Protein AF-G2GAL0-F1 (afdb_monomer_lite)

Foldseek 3Di:
DDDDPDPPDPQPDPVSVVVVVVVCCVVPVPPDDPDPDPDPPPVPVVVVVVVVVVVVVVVVVD

Organism: NCBI:txid700597

pLDDT: mean 72.66, std 11.09, range [57.19, 93.44]

Secondary structure (DSSP, 8-state):
-PPPPP---TT-SHHHHHHHHHHHHHHS---SPPPPP--TTHHHHHHHHHHHHHHHHHHTT-

Radius of gyration: 25.38 Å; chains: 1; bounding box: 37×40×64 Å

Structure (mmCIF, N/CA/C/O backbone):
data_AF-G2GAL0-F1
#
_entry.id   AF-G2GAL0-F1
#
loop_
_atom_site.group_PDB
_atom_site.id
_atom_site.type_symbol
_atom_site.label_atom_id
_atom_site.label_alt_id
_atom_site.label_comp_id
_atom_site.label_asym_id
_atom_site.label_entity_id
_atom_site.label_seq_id
_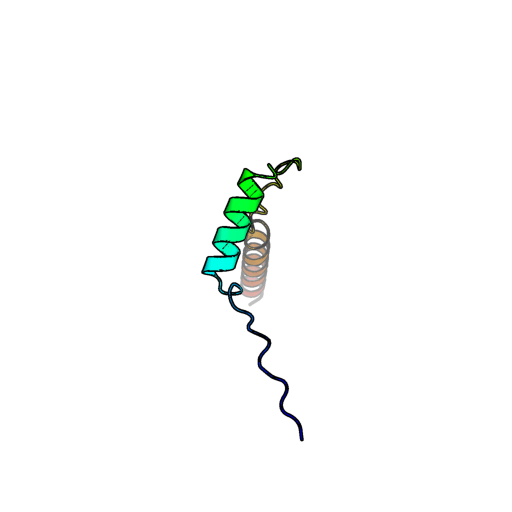atom_site.pdbx_PDB_ins_code
_atom_site.Cartn_x
_atom_site.Cartn_y
_atom_site.Cartn_z
_atom_site.occupancy
_atom_site.B_iso_or_equiv
_atom_site.auth_seq_id
_atom_site.auth_comp_id
_atom_site.auth_asym_id
_atom_site.auth_atom_id
_atom_site.pdbx_PDB_model_num
ATOM 1 N N . MET A 1 1 ? -15.002 -34.069 11.047 1.00 61.34 1 MET A N 1
ATOM 2 C CA . MET A 1 1 ? -14.220 -33.152 10.187 1.00 61.34 1 MET A CA 1
ATOM 3 C C . MET A 1 1 ? -14.367 -31.744 10.747 1.00 61.34 1 MET A C 1
ATOM 5 O O . MET A 1 1 ? -15.353 -31.078 10.461 1.00 61.34 1 MET A O 1
ATOM 9 N N . SER A 1 2 ? -13.469 -31.323 11.635 1.00 62.97 2 SER A N 1
ATOM 10 C CA . SER A 1 2 ? -13.509 -29.991 12.249 1.00 62.97 2 SER A CA 1
ATOM 11 C C . SER A 1 2 ? -12.898 -28.964 11.291 1.00 62.97 2 SER A C 1
ATOM 13 O O . SER A 1 2 ? -11.734 -29.074 10.916 1.00 62.97 2 SER A O 1
ATOM 15 N N . LYS A 1 3 ? -13.694 -27.979 10.858 1.00 71.12 3 LYS A N 1
ATOM 16 C CA . LYS A 1 3 ? -13.198 -26.818 10.105 1.00 71.12 3 LYS A CA 1
ATOM 17 C C . LYS A 1 3 ? -12.363 -25.947 11.046 1.00 71.12 3 LYS A C 1
ATOM 19 O O . LYS A 1 3 ? -12.831 -25.619 12.133 1.00 71.12 3 LYS A O 1
ATOM 24 N N . GLN A 1 4 ? -11.152 -25.572 10.634 1.00 69.75 4 GLN A N 1
ATOM 25 C CA . GLN A 1 4 ? -10.377 -24.569 11.363 1.00 69.75 4 GLN A CA 1
ATOM 26 C C . GLN A 1 4 ? -11.066 -23.201 11.233 1.00 69.75 4 GLN A C 1
ATOM 28 O O . GLN A 1 4 ? -11.454 -22.830 10.119 1.00 69.75 4 GLN A O 1
ATOM 33 N N . PRO A 1 5 ? -11.247 -22.455 12.335 1.00 68.56 5 PRO A N 1
ATOM 34 C CA . PRO A 1 5 ? -11.742 -21.090 12.267 1.00 68.56 5 PRO A CA 1
ATOM 35 C C . PRO A 1 5 ? -10.756 -20.228 11.470 1.00 68.56 5 PRO A C 1
ATOM 37 O O . PRO A 1 5 ? -9.539 -20.370 11.594 1.00 68.56 5 PRO A O 1
ATOM 40 N N . GLY A 1 6 ? -11.293 -19.362 10.609 1.00 66.50 6 GLY A N 1
ATOM 41 C CA . GLY A 1 6 ? -10.496 -18.437 9.813 1.00 66.50 6 GLY A CA 1
ATOM 42 C C . GLY A 1 6 ? -9.650 -17.552 10.722 1.00 66.50 6 GLY A C 1
ATOM 43 O O . GLY A 1 6 ? -10.165 -16.901 11.623 1.00 66.50 6 GLY A O 1
ATOM 44 N N . GLN A 1 7 ? -8.346 -17.526 10.474 1.00 64.25 7 GLN A N 1
ATOM 45 C CA . GLN A 1 7 ? -7.335 -16.886 11.326 1.00 64.25 7 GLN A CA 1
ATOM 46 C C . GLN A 1 7 ? -7.231 -15.365 11.096 1.00 64.25 7 GLN A C 1
ATOM 48 O O . GLN A 1 7 ? -6.209 -14.741 11.364 1.00 64.25 7 GLN A O 1
ATOM 53 N N . GLY A 1 8 ? -8.309 -14.753 10.603 1.00 62.34 8 GLY A N 1
ATOM 54 C CA . GLY A 1 8 ? -8.430 -13.306 10.475 1.00 62.34 8 GLY A CA 1
ATOM 55 C C . GLY A 1 8 ? -8.780 -12.698 11.826 1.00 62.34 8 GLY A C 1
ATOM 56 O O . GLY A 1 8 ? -9.947 -12.429 12.096 1.00 62.34 8 GLY A O 1
ATOM 57 N N . GLY A 1 9 ? -7.780 -12.523 12.690 1.00 67.12 9 GLY A N 1
ATOM 58 C CA . GLY A 1 9 ? -7.942 -11.716 13.896 1.00 67.12 9 GLY A CA 1
ATOM 59 C C . GLY A 1 9 ? -8.265 -10.259 13.526 1.00 67.12 9 GLY A C 1
ATOM 60 O O . GLY A 1 9 ? -7.789 -9.778 12.489 1.00 67.12 9 GLY A O 1
ATOM 61 N N . PRO A 1 10 ? -9.064 -9.543 14.336 1.00 71.19 10 PRO A N 1
ATOM 62 C CA . PRO A 1 10 ? -9.279 -8.112 14.136 1.00 71.19 10 PRO A CA 1
ATOM 63 C C . PRO A 1 10 ? -7.928 -7.375 14.114 1.00 71.19 10 PRO A C 1
ATOM 65 O O . PRO A 1 10 ? -7.016 -7.740 14.853 1.00 71.19 10 PRO A O 1
ATOM 68 N N . GLY A 1 11 ? -7.784 -6.360 13.257 1.00 69.06 11 GLY A N 1
ATOM 69 C CA . GLY A 1 11 ? -6.545 -5.576 13.152 1.00 69.06 11 GLY A CA 1
ATOM 70 C C . GLY A 1 11 ? -5.482 -6.140 12.200 1.00 69.06 11 GLY A C 1
ATOM 71 O O . GLY A 1 11 ? -4.323 -5.740 12.268 1.00 69.06 11 GLY A O 1
ATOM 72 N N . THR A 1 12 ? -5.838 -7.089 11.329 1.00 78.88 12 THR A N 1
ATOM 73 C CA . THR A 1 12 ? -4.924 -7.666 10.320 1.00 78.88 12 THR A CA 1
ATOM 74 C C . THR A 1 12 ? -5.194 -7.158 8.900 1.00 78.88 12 THR A C 1
ATOM 76 O O . THR A 1 12 ? -4.608 -7.654 7.934 1.00 78.88 12 THR A O 1
ATOM 79 N N . GLY A 1 13 ? -6.077 -6.165 8.750 1.00 85.00 13 GLY A N 1
ATOM 80 C CA . GLY A 1 13 ? -6.399 -5.575 7.460 1.00 85.00 13 GLY A CA 1
ATOM 81 C C . GLY A 1 13 ? -5.233 -4.758 6.885 1.00 85.00 13 GLY A C 1
ATOM 82 O O . GLY A 1 13 ? -4.362 -4.300 7.625 1.00 85.00 13 GLY A O 1
ATOM 83 N N . PRO A 1 14 ? -5.214 -4.498 5.565 1.00 87.12 14 PRO A N 1
ATOM 84 C CA . PRO A 1 14 ? -4.165 -3.688 4.938 1.00 87.12 14 PRO A CA 1
ATOM 85 C C . PRO A 1 14 ? -4.027 -2.289 5.558 1.00 87.12 14 PRO A C 1
ATOM 87 O O . PRO A 1 14 ? -2.920 -1.762 5.683 1.00 87.12 14 PRO A O 1
ATOM 90 N N . ALA A 1 15 ? -5.154 -1.698 5.965 1.00 89.69 15 ALA A N 1
ATOM 91 C CA . ALA A 1 15 ? -5.189 -0.415 6.657 1.00 89.69 15 ALA A CA 1
ATOM 92 C C . ALA A 1 15 ? -4.519 -0.496 8.037 1.00 89.69 15 ALA A C 1
ATOM 94 O O . ALA A 1 15 ? -3.698 0.358 8.366 1.00 89.69 15 ALA A O 1
ATOM 95 N N . ASP A 1 16 ? -4.797 -1.558 8.796 1.00 87.62 16 ASP A N 1
ATOM 96 C CA . ASP A 1 16 ? -4.219 -1.784 10.123 1.00 87.62 16 ASP A CA 1
ATOM 97 C C . ASP A 1 16 ? -2.704 -2.001 10.040 1.00 87.62 16 ASP A C 1
ATOM 99 O O . ASP A 1 16 ? -1.943 -1.416 10.808 1.00 87.62 16 ASP A O 1
ATOM 103 N N . VAL A 1 17 ? -2.248 -2.770 9.045 1.00 88.62 17 VAL A N 1
ATOM 104 C CA . VAL A 1 17 ? -0.817 -2.974 8.769 1.00 88.62 17 VAL A CA 1
ATOM 105 C C . VAL A 1 17 ? -0.136 -1.650 8.419 1.00 88.62 17 VAL A C 1
ATOM 107 O O . VAL A 1 17 ? 0.951 -1.361 8.916 1.00 88.62 17 VAL A O 1
ATOM 110 N N . THR A 1 18 ? -0.775 -0.822 7.592 1.00 93.25 18 THR A N 1
ATOM 111 C CA . THR A 1 18 ? -0.237 0.492 7.209 1.00 93.25 18 THR A CA 1
ATOM 112 C C . THR A 1 18 ? -0.113 1.413 8.423 1.00 93.25 18 THR A C 1
ATOM 114 O O . THR A 1 18 ? 0.926 2.047 8.613 1.00 93.25 18 THR A O 1
ATOM 117 N N . LEU A 1 19 ? -1.142 1.447 9.275 1.00 91.25 19 LEU A N 1
ATOM 118 C CA . LEU A 1 19 ? -1.141 2.220 10.513 1.00 91.25 19 LEU A CA 1
ATOM 119 C C . LEU A 1 19 ? -0.048 1.736 11.475 1.00 91.25 19 LEU A C 1
ATOM 121 O O . LEU A 1 19 ? 0.720 2.550 11.985 1.00 91.25 19 LEU A O 1
ATOM 125 N N . ALA A 1 20 ? 0.070 0.423 11.678 1.00 90.69 20 ALA A N 1
ATOM 126 C CA . ALA A 1 20 ? 1.086 -0.163 12.545 1.00 90.69 20 ALA A CA 1
ATOM 127 C C . ALA A 1 20 ? 2.510 0.174 12.074 1.00 90.69 20 ALA A C 1
ATOM 129 O O . ALA A 1 20 ? 3.358 0.525 12.892 1.00 90.69 20 ALA A O 1
ATOM 130 N N . LEU A 1 21 ? 2.768 0.135 10.762 1.00 89.38 21 LEU A N 1
ATOM 131 C CA . LEU A 1 21 ? 4.063 0.519 10.194 1.00 89.38 21 LEU A CA 1
ATOM 132 C C . LEU A 1 21 ? 4.364 2.012 10.379 1.00 89.38 21 LEU A C 1
ATOM 134 O O . LEU A 1 21 ? 5.504 2.364 10.680 1.00 89.38 21 LEU A O 1
ATOM 138 N N . ALA A 1 22 ? 3.363 2.885 10.237 1.00 91.12 22 ALA A N 1
ATOM 139 C CA . ALA A 1 22 ? 3.528 4.319 10.468 1.00 91.12 22 ALA A CA 1
ATOM 140 C C . ALA A 1 22 ? 3.858 4.623 11.939 1.00 91.12 22 ALA A C 1
ATOM 142 O O . ALA A 1 22 ? 4.802 5.362 12.223 1.00 91.12 22 ALA A O 1
ATOM 143 N N . VAL A 1 23 ? 3.130 3.999 12.872 1.00 93.19 23 VAL A N 1
ATOM 144 C CA . VAL A 1 23 ? 3.384 4.110 14.316 1.00 93.19 23 VAL A CA 1
ATOM 145 C C . VAL A 1 23 ? 4.778 3.578 14.653 1.00 93.19 23 VAL A C 1
ATOM 147 O O . VAL A 1 23 ? 5.561 4.270 15.301 1.00 93.19 23 VAL A O 1
ATOM 150 N N . ALA A 1 24 ? 5.135 2.391 14.157 1.00 90.31 24 ALA A N 1
ATOM 151 C CA . ALA A 1 24 ? 6.448 1.802 14.393 1.00 90.31 24 ALA A CA 1
ATOM 152 C C . ALA A 1 24 ? 7.586 2.679 13.850 1.00 90.31 24 ALA A C 1
ATOM 154 O O . ALA A 1 24 ? 8.583 2.846 14.539 1.00 90.31 24 ALA A O 1
ATOM 155 N N . GLY A 1 25 ? 7.439 3.281 12.665 1.00 87.62 25 GLY A N 1
ATOM 156 C CA . GLY A 1 25 ? 8.444 4.191 12.106 1.00 87.62 25 GLY A CA 1
ATOM 157 C C . GLY A 1 25 ? 8.613 5.490 12.902 1.00 87.62 25 GLY A C 1
ATOM 158 O O . GLY A 1 25 ? 9.716 6.029 12.951 1.00 87.62 25 GLY A O 1
ATOM 159 N N . ALA A 1 26 ? 7.547 5.973 13.549 1.00 88.94 26 ALA A N 1
ATOM 160 C CA . ALA A 1 26 ? 7.599 7.148 14.417 1.00 88.94 26 ALA A CA 1
ATOM 161 C C . ALA A 1 26 ? 8.268 6.851 15.771 1.00 88.94 26 ALA A C 1
ATOM 163 O O . ALA A 1 26 ? 9.026 7.679 16.273 1.00 88.94 26 ALA A O 1
ATOM 164 N N . LEU A 1 27 ? 8.008 5.675 16.355 1.00 93.44 27 LEU A N 1
ATOM 165 C CA . LEU A 1 27 ? 8.603 5.260 17.633 1.00 93.44 27 LEU A CA 1
ATOM 166 C C . LEU A 1 27 ? 10.029 4.716 17.476 1.00 93.44 27 LEU A C 1
ATOM 168 O O . LEU A 1 27 ? 10.869 4.890 18.358 1.00 93.44 27 LEU A O 1
ATOM 172 N N . HIS A 1 28 ? 10.294 4.036 16.366 1.00 86.94 28 HIS A N 1
ATOM 173 C CA . HIS A 1 28 ? 11.550 3.363 16.071 1.00 86.94 28 HIS A CA 1
ATOM 174 C C . HIS A 1 28 ? 12.097 3.913 14.755 1.00 86.94 28 HIS A C 1
ATOM 176 O O . HIS A 1 28 ? 11.930 3.281 13.705 1.00 86.94 28 HIS A O 1
ATOM 182 N N . PRO A 1 29 ? 12.742 5.096 14.787 1.00 77.75 29 PRO A N 1
ATOM 183 C CA . PRO A 1 29 ? 13.372 5.633 13.596 1.00 77.75 29 PRO A CA 1
ATOM 184 C C . PRO A 1 29 ? 14.349 4.583 13.047 1.00 77.75 29 PRO A C 1
ATOM 186 O O . PRO A 1 29 ? 15.157 4.044 13.812 1.00 77.75 29 PRO A O 1
ATOM 189 N N . PRO A 1 30 ? 14.269 4.240 11.749 1.00 71.94 30 PRO A N 1
ATOM 190 C CA . PRO A 1 30 ? 15.126 3.219 11.172 1.00 71.94 30 PRO A CA 1
ATOM 191 C C . PRO A 1 30 ? 16.583 3.667 11.301 1.00 71.94 30 PRO A C 1
ATOM 193 O O . PRO A 1 30 ? 17.019 4.610 10.651 1.00 71.94 30 PRO A O 1
ATOM 196 N N . THR A 1 31 ? 17.341 2.977 12.151 1.00 76.88 31 THR A N 1
ATOM 197 C CA . THR A 1 31 ? 18.771 3.242 12.379 1.00 76.88 31 THR A CA 1
ATOM 198 C C . THR A 1 31 ? 19.657 2.667 11.270 1.00 76.88 31 THR A C 1
ATOM 200 O O . THR A 1 31 ? 20.866 2.887 11.253 1.00 76.88 31 THR A O 1
ATOM 203 N N . GLY A 1 32 ? 19.064 1.921 10.332 1.00 72.56 32 GLY A N 1
ATOM 204 C CA . GLY A 1 32 ? 19.751 1.374 9.170 1.00 72.56 32 GLY A CA 1
ATOM 205 C C . GLY A 1 32 ? 20.008 2.431 8.100 1.00 72.56 32 GLY A C 1
ATOM 206 O O . GLY A 1 32 ? 19.171 3.292 7.834 1.00 72.56 32 GLY A O 1
ATOM 207 N N . THR A 1 33 ? 21.153 2.329 7.426 1.00 67.56 33 THR A N 1
ATOM 208 C CA . THR A 1 33 ? 21.430 3.105 6.216 1.00 67.56 33 THR A CA 1
ATOM 209 C C . THR A 1 33 ? 20.344 2.834 5.175 1.00 67.56 33 THR A C 1
ATOM 211 O O . THR A 1 33 ? 20.059 1.682 4.837 1.00 67.56 33 THR A O 1
ATOM 214 N N . ALA A 1 34 ? 19.701 3.899 4.684 1.00 72.75 34 ALA A N 1
ATOM 215 C CA . ALA A 1 34 ? 18.640 3.795 3.691 1.00 72.75 34 ALA A CA 1
ATOM 216 C C . ALA A 1 34 ? 19.123 2.959 2.498 1.00 72.75 34 ALA A C 1
ATOM 218 O O . ALA A 1 34 ? 20.094 3.298 1.816 1.00 72.75 34 ALA A O 1
ATOM 219 N N . ARG A 1 35 ? 18.461 1.825 2.256 1.00 71.44 35 ARG A N 1
ATOM 220 C CA . ARG A 1 35 ? 18.821 0.935 1.156 1.00 71.44 35 ARG A CA 1
ATOM 221 C C . ARG A 1 35 ? 18.513 1.633 -0.162 1.00 71.44 35 ARG A C 1
ATOM 223 O O . ARG A 1 35 ? 17.359 1.962 -0.423 1.00 71.44 35 ARG A O 1
ATOM 230 N N . ALA A 1 36 ? 19.535 1.813 -0.997 1.00 77.44 36 ALA A N 1
ATOM 231 C CA . ALA A 1 36 ? 19.376 2.432 -2.307 1.00 77.44 36 ALA A CA 1
ATOM 232 C C . ALA A 1 36 ? 18.263 1.731 -3.120 1.00 77.44 36 ALA A C 1
ATOM 234 O O . ALA A 1 36 ? 18.202 0.491 -3.135 1.00 77.44 36 ALA A O 1
ATOM 235 N N . PRO A 1 37 ? 17.384 2.493 -3.797 1.00 71.12 37 PRO A N 1
ATOM 236 C CA . PRO A 1 37 ? 16.332 1.921 -4.621 1.00 71.12 37 PRO A CA 1
ATOM 237 C C . PRO A 1 37 ? 16.957 1.064 -5.723 1.00 71.12 37 PRO A C 1
ATOM 239 O O . PRO A 1 37 ? 17.783 1.523 -6.511 1.00 71.12 37 PRO A O 1
ATOM 242 N N . ARG A 1 38 ? 16.566 -0.213 -5.779 1.00 69.81 38 ARG A N 1
ATOM 243 C CA . ARG A 1 38 ? 16.974 -1.119 -6.857 1.00 69.81 38 ARG A CA 1
ATOM 244 C C . ARG A 1 38 ? 16.208 -0.735 -8.121 1.00 69.81 38 ARG A C 1
ATOM 246 O O . ARG A 1 38 ? 15.104 -1.225 -8.348 1.00 69.81 38 ARG A O 1
ATOM 253 N N . THR A 1 39 ? 16.778 0.145 -8.936 1.00 69.44 39 THR A N 1
ATOM 254 C CA . THR A 1 39 ? 16.227 0.481 -10.251 1.00 69.44 39 THR A CA 1
ATOM 255 C C . THR A 1 39 ? 16.324 -0.745 -11.165 1.00 69.44 39 THR A C 1
ATOM 257 O O . THR A 1 39 ? 17.392 -1.303 -11.410 1.00 69.44 39 THR A O 1
ATOM 260 N N . ALA A 1 40 ? 15.180 -1.219 -11.662 1.00 64.56 40 ALA A N 1
ATOM 261 C CA . ALA A 1 40 ? 15.068 -2.432 -12.479 1.00 64.56 40 ALA A CA 1
ATOM 262 C C . ALA A 1 40 ? 15.557 -2.257 -13.937 1.00 64.56 40 ALA A C 1
ATOM 264 O O . ALA A 1 40 ? 15.158 -3.018 -14.824 1.00 64.56 40 ALA A O 1
ATOM 265 N N . ASP A 1 41 ? 16.390 -1.253 -14.211 1.00 58.56 41 ASP A N 1
ATOM 266 C CA . ASP A 1 41 ? 16.614 -0.753 -15.571 1.00 58.56 41 ASP A CA 1
ATOM 267 C C . ASP A 1 41 ? 17.679 -1.536 -16.355 1.00 58.56 41 ASP A C 1
ATOM 269 O O . ASP A 1 41 ? 17.589 -1.707 -17.571 1.00 58.56 41 ASP A O 1
ATOM 273 N N . ALA A 1 42 ? 18.652 -2.139 -15.667 1.00 58.56 42 ALA A N 1
ATOM 274 C CA . ALA A 1 42 ? 19.762 -2.821 -16.336 1.00 58.56 42 ALA A CA 1
ATOM 275 C C . ALA A 1 42 ? 19.343 -4.088 -17.114 1.00 58.56 42 ALA A C 1
ATOM 277 O O . ALA A 1 42 ? 19.964 -4.444 -18.118 1.00 58.56 42 ALA A O 1
ATOM 278 N N . ARG A 1 43 ? 18.268 -4.778 -16.701 1.00 57.19 43 ARG A N 1
ATOM 279 C CA . ARG A 1 43 ? 17.844 -6.042 -17.342 1.00 57.19 43 ARG A CA 1
ATOM 280 C C . ARG A 1 43 ? 17.164 -5.849 -18.700 1.00 57.19 43 ARG A C 1
ATOM 282 O O . ARG A 1 43 ? 17.170 -6.774 -19.511 1.00 57.19 43 ARG A O 1
ATOM 289 N N . ARG A 1 44 ? 16.589 -4.676 -18.978 1.00 59.66 44 ARG A N 1
ATOM 290 C CA . ARG A 1 44 ? 15.788 -4.452 -20.195 1.00 59.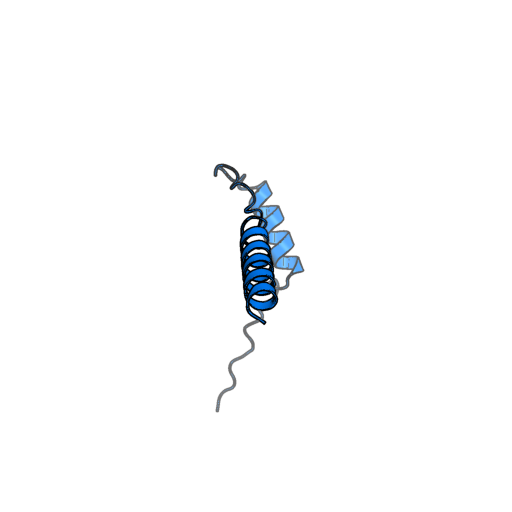66 44 ARG A CA 1
ATOM 291 C C . ARG A 1 44 ? 16.641 -4.104 -21.418 1.00 59.66 44 ARG A C 1
ATOM 293 O O . ARG A 1 44 ? 16.295 -4.492 -22.535 1.00 59.66 44 ARG A O 1
ATOM 300 N N . THR A 1 45 ? 17.778 -3.445 -21.214 1.00 60.78 45 THR A N 1
ATOM 301 C CA . THR A 1 45 ? 18.643 -2.956 -22.302 1.00 60.78 45 THR A CA 1
ATOM 302 C C . THR A 1 45 ? 19.459 -4.076 -22.958 1.00 60.78 45 THR A C 1
ATOM 304 O O . THR A 1 45 ? 19.595 -4.110 -24.183 1.00 60.78 45 THR A O 1
ATOM 307 N N . GLY A 1 46 ? 19.928 -5.060 -22.180 1.00 60.47 46 GLY A N 1
ATOM 308 C CA . GLY A 1 46 ? 20.674 -6.212 -22.710 1.00 60.47 46 GLY A CA 1
ATOM 309 C C . GLY A 1 46 ? 19.829 -7.136 -23.597 1.00 60.47 46 GLY A C 1
ATOM 310 O O . GLY A 1 46 ? 20.288 -7.586 -24.649 1.00 60.47 46 GLY A O 1
ATOM 311 N N . ALA A 1 47 ? 18.563 -7.356 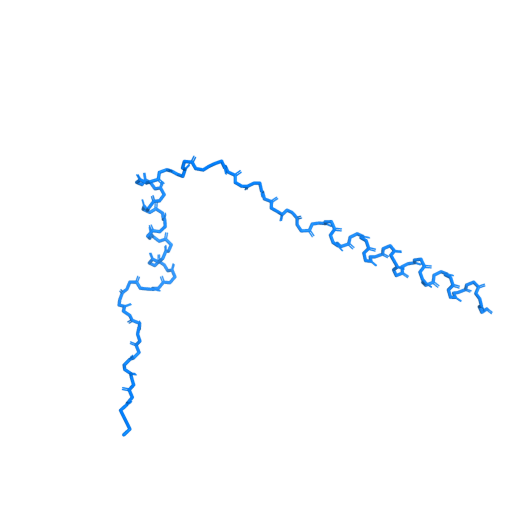-23.224 1.00 61.56 47 ALA A N 1
ATOM 312 C CA . ALA A 1 47 ? 17.645 -8.225 -23.962 1.00 61.56 47 ALA A CA 1
ATOM 313 C C . ALA A 1 47 ? 17.299 -7.675 -25.360 1.00 61.56 47 ALA A C 1
ATOM 315 O O . ALA A 1 47 ? 17.316 -8.423 -26.339 1.00 61.56 47 ALA A O 1
ATOM 316 N N . ARG A 1 48 ? 17.058 -6.359 -25.479 1.00 60.03 48 ARG A N 1
ATOM 317 C CA . ARG A 1 48 ? 16.744 -5.706 -26.766 1.00 60.03 48 ARG A CA 1
ATOM 318 C C . ARG A 1 48 ? 17.935 -5.697 -27.727 1.00 60.03 48 ARG A C 1
ATOM 320 O O . ARG A 1 48 ? 17.768 -5.883 -28.931 1.00 60.03 48 ARG A O 1
ATOM 327 N N . LYS A 1 49 ? 19.154 -5.512 -27.208 1.00 60.28 49 LYS A N 1
ATOM 328 C CA . LYS A 1 49 ? 20.371 -5.508 -28.037 1.00 60.28 49 LYS A CA 1
ATOM 329 C C . LYS A 1 49 ? 20.681 -6.905 -28.590 1.00 60.28 49 LYS A C 1
ATOM 331 O O . LYS A 1 49 ? 21.079 -7.038 -29.750 1.00 60.28 49 LYS A O 1
ATOM 336 N N . GLY A 1 50 ? 20.435 -7.949 -27.793 1.00 63.34 50 GLY A N 1
ATOM 337 C CA . GLY A 1 50 ? 20.584 -9.345 -28.205 1.00 63.34 50 GLY A CA 1
ATOM 338 C C . GLY A 1 50 ? 19.684 -9.722 -29.386 1.00 63.34 50 GLY A C 1
ATOM 339 O O . GLY A 1 50 ? 20.183 -10.242 -30.390 1.00 63.34 50 GLY A O 1
ATOM 340 N N . THR A 1 51 ? 18.388 -9.402 -29.314 1.00 65.31 51 THR A N 1
ATOM 341 C CA . THR A 1 51 ? 17.411 -9.715 -30.373 1.00 65.31 51 THR A CA 1
ATOM 342 C C . THR A 1 51 ? 17.674 -8.941 -31.663 1.00 65.31 51 THR A C 1
ATOM 344 O O . THR A 1 51 ? 17.711 -9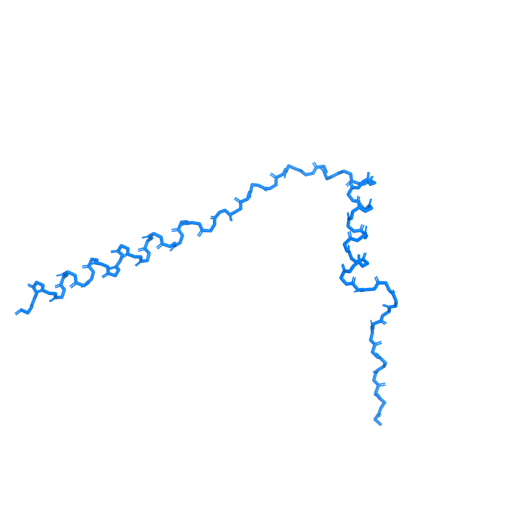.556 -32.730 1.00 65.31 51 THR A O 1
ATOM 347 N N . ALA A 1 52 ? 17.977 -7.639 -31.585 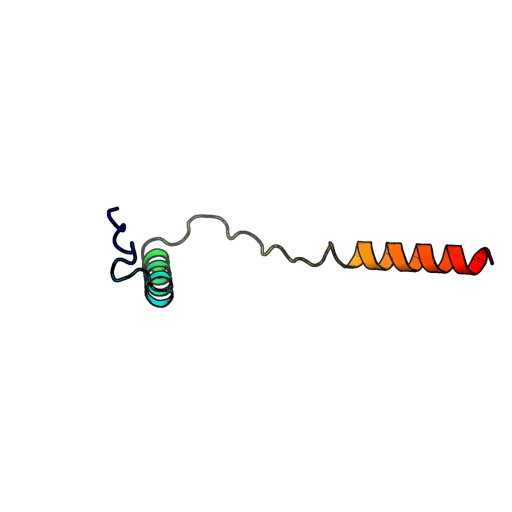1.00 67.31 52 ALA A N 1
ATOM 348 C CA . ALA A 1 52 ? 18.319 -6.829 -32.759 1.00 67.31 52 ALA A CA 1
ATOM 349 C C . ALA A 1 52 ? 19.572 -7.351 -33.491 1.00 67.31 52 ALA A C 1
ATOM 351 O O . ALA A 1 52 ? 19.598 -7.436 -34.721 1.00 67.31 52 ALA A O 1
ATOM 352 N N . SER A 1 53 ? 20.609 -7.762 -32.746 1.00 68.06 53 SER A N 1
ATOM 353 C CA . SER A 1 53 ? 21.825 -8.336 -33.346 1.00 68.06 53 SER A CA 1
ATOM 354 C C . SER A 1 53 ? 21.578 -9.690 -34.024 1.00 68.06 53 SER A C 1
ATOM 356 O O . SER A 1 53 ? 22.222 -10.014 -35.023 1.00 68.06 53 SER A O 1
ATOM 358 N N . ARG A 1 54 ? 20.658 -10.499 -33.479 1.00 65.75 54 ARG A N 1
ATOM 359 C CA . ARG A 1 54 ? 20.315 -11.822 -34.012 1.00 65.75 54 ARG A CA 1
ATOM 360 C C . ARG A 1 54 ? 19.421 -11.708 -35.249 1.00 65.75 54 ARG A C 1
ATOM 362 O O . ARG A 1 54 ? 19.639 -12.456 -36.195 1.00 65.75 54 ARG A O 1
ATOM 369 N N . GLY A 1 55 ? 18.488 -10.752 -35.269 1.00 70.69 55 GLY A N 1
ATOM 370 C CA . GLY A 1 55 ? 17.653 -10.450 -36.436 1.00 70.69 55 GLY A CA 1
ATOM 371 C C . GLY A 1 55 ? 18.482 -10.007 -37.644 1.00 70.69 55 GLY A C 1
ATOM 372 O O . GLY A 1 55 ? 18.384 -10.616 -38.706 1.00 70.69 55 GLY A O 1
ATOM 373 N N . ARG A 1 56 ? 19.395 -9.040 -37.460 1.00 66.75 56 ARG A N 1
ATOM 374 C CA . ARG A 1 56 ? 20.287 -8.575 -38.541 1.00 66.75 56 ARG A CA 1
ATOM 375 C C . ARG A 1 56 ? 21.172 -9.680 -39.117 1.00 66.75 56 ARG A C 1
ATOM 377 O O . ARG A 1 56 ? 21.329 -9.770 -40.326 1.00 66.75 56 ARG A O 1
ATOM 384 N N . ARG A 1 57 ? 21.714 -10.557 -38.265 1.00 65.12 57 ARG A N 1
ATOM 385 C CA . ARG A 1 57 ? 22.539 -11.689 -38.724 1.00 65.12 57 ARG A CA 1
ATOM 386 C C . ARG A 1 57 ? 21.766 -12.717 -39.546 1.00 65.12 57 ARG A C 1
ATOM 388 O O . ARG A 1 57 ? 22.376 -13.367 -40.384 1.00 65.12 57 ARG A O 1
ATOM 395 N N . ARG A 1 58 ? 20.464 -12.884 -39.297 1.00 66.25 58 ARG A N 1
ATOM 396 C CA . ARG A 1 58 ? 19.612 -13.772 -40.100 1.00 66.25 58 ARG A CA 1
ATOM 397 C C . ARG A 1 58 ? 19.283 -13.150 -41.454 1.00 66.25 58 ARG A C 1
ATOM 399 O O . ARG A 1 58 ? 19.414 -13.838 -42.451 1.00 66.2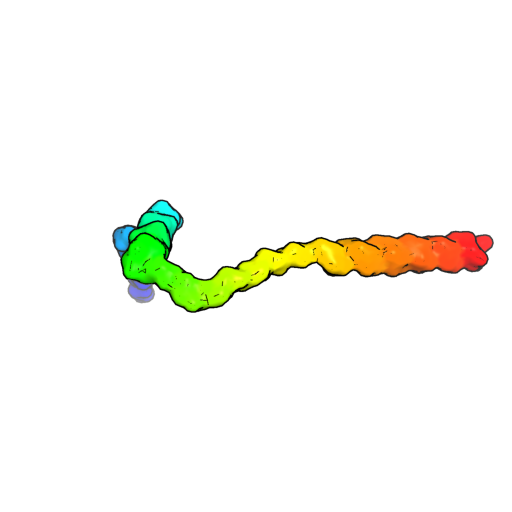5 58 ARG A O 1
ATOM 406 N N . ALA A 1 59 ? 18.948 -11.860 -41.481 1.00 65.44 59 ALA A N 1
ATOM 407 C CA . ALA A 1 59 ? 18.668 -11.141 -42.725 1.00 65.44 59 ALA A CA 1
ATOM 408 C C . ALA A 1 59 ? 19.879 -11.067 -43.674 1.00 65.44 59 ALA A C 1
ATOM 410 O O . ALA A 1 59 ? 19.693 -11.022 -44.874 1.00 65.44 59 ALA A O 1
ATOM 411 N N . ALA A 1 60 ? 21.110 -11.085 -43.153 1.00 66.50 60 ALA A N 1
ATOM 412 C CA . ALA A 1 60 ? 22.326 -11.081 -43.973 1.00 66.50 60 ALA A CA 1
ATOM 413 C C . ALA A 1 60 ? 22.747 -12.469 -44.508 1.00 66.50 60 ALA A C 1
ATOM 415 O O . ALA A 1 60 ? 23.779 -12.573 -45.164 1.00 66.50 60 ALA A O 1
ATOM 416 N N . ARG A 1 61 ? 22.033 -13.547 -44.150 1.00 66.69 61 ARG A N 1
ATOM 417 C CA . ARG A 1 61 ? 22.349 -14.934 -44.554 1.00 66.69 61 ARG A CA 1
ATOM 418 C C . ARG A 1 61 ? 21.291 -15.568 -45.465 1.00 66.69 61 ARG A C 1
ATOM 420 O O . ARG A 1 61 ? 21.451 -16.737 -45.807 1.00 66.69 61 ARG A O 1
ATOM 427 N N . GLY A 1 62 ? 20.221 -14.843 -45.778 1.00 59.84 62 GLY A N 1
ATOM 428 C CA . GLY A 1 62 ? 19.278 -15.173 -46.848 1.00 59.84 62 GLY A CA 1
ATOM 429 C C . GLY A 1 62 ? 19.490 -14.204 -47.994 1.00 59.84 62 GLY A C 1
ATOM 430 O O . GLY A 1 62 ? 19.249 -14.628 -49.139 1.00 59.84 62 GLY A O 1
#

Sequence (62 aa):
MSKQPGQGGPGTGPADVTLALAVAGALHPPTGTARAPRTADARRTGARKGTASRGRRRAARG